Protein AF-A0A1C5VRB0-F1 (afdb_monomer_lite)

pLDDT: mean 83.15, std 11.32, range [56.16, 95.56]

Structure (mmCIF, N/CA/C/O backbone):
data_AF-A0A1C5VR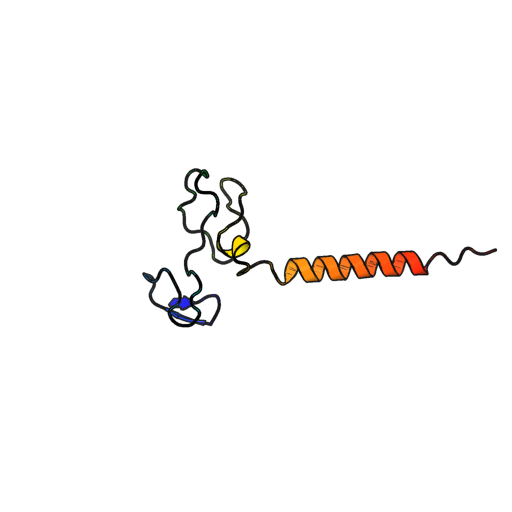B0-F1
#
_entry.id   AF-A0A1C5VRB0-F1
#
loop_
_atom_site.group_PDB
_atom_site.id
_atom_site.type_symbol
_atom_site.label_atom_id
_atom_site.label_alt_id
_atom_site.label_comp_id
_atom_site.label_asym_id
_atom_site.label_entity_id
_atom_site.label_seq_id
_atom_site.pdbx_PDB_ins_code
_atom_site.Cartn_x
_atom_site.Cartn_y
_atom_site.Cartn_z
_atom_site.occupancy
_atom_site.B_iso_or_equiv
_atom_site.auth_seq_id
_atom_site.auth_comp_id
_atom_site.auth_asym_id
_atom_site.auth_atom_id
_atom_site.pdbx_PDB_model_num
ATOM 1 N N . MET A 1 1 ? 10.674 -9.941 3.913 1.00 85.56 1 MET A N 1
ATOM 2 C CA . MET A 1 1 ? 9.742 -8.974 4.549 1.00 85.56 1 MET A CA 1
ATOM 3 C C . MET A 1 1 ? 8.385 -9.655 4.740 1.00 85.56 1 MET A C 1
ATOM 5 O O . MET A 1 1 ? 8.266 -10.807 4.338 1.00 85.56 1 MET A O 1
ATOM 9 N N . ASN A 1 2 ? 7.393 -9.004 5.356 1.00 91.06 2 ASN A N 1
ATOM 10 C CA . ASN A 1 2 ? 6.050 -9.577 5.529 1.00 91.06 2 ASN A CA 1
ATOM 11 C C . ASN A 1 2 ? 5.003 -8.720 4.813 1.00 91.06 2 ASN A C 1
ATOM 13 O O . ASN A 1 2 ? 5.130 -7.497 4.757 1.00 91.06 2 ASN A O 1
ATOM 17 N N . CYS A 1 3 ? 3.969 -9.361 4.270 1.00 90.25 3 CYS A N 1
ATOM 18 C CA . CYS A 1 3 ? 2.864 -8.673 3.618 1.00 90.25 3 CYS A CA 1
ATOM 19 C C . CYS A 1 3 ? 2.071 -7.881 4.660 1.00 90.25 3 CYS A C 1
ATOM 21 O O . CYS A 1 3 ? 1.563 -8.464 5.616 1.00 90.25 3 CYS A O 1
ATOM 23 N N . TYR A 1 4 ? 1.894 -6.577 4.443 1.00 86.25 4 TYR A N 1
ATOM 24 C CA . TYR A 1 4 ? 1.127 -5.719 5.353 1.00 86.25 4 TYR A CA 1
ATOM 25 C C . TYR A 1 4 ? -0.340 -6.151 5.515 1.00 86.25 4 TYR A C 1
ATOM 27 O O . TYR A 1 4 ? -0.953 -5.830 6.527 1.00 86.25 4 TYR A O 1
ATOM 35 N N . HIS A 1 5 ? -0.891 -6.902 4.554 1.00 86.19 5 HIS A N 1
ATOM 36 C CA . HIS A 1 5 ? -2.293 -7.321 4.570 1.00 86.19 5 HIS A CA 1
ATOM 37 C C . HIS A 1 5 ? -2.543 -8.675 5.244 1.00 86.19 5 HIS A C 1
ATOM 39 O O . HIS A 1 5 ? -3.569 -8.840 5.890 1.00 86.19 5 HIS A O 1
ATOM 45 N N . CYS A 1 6 ? -1.648 -9.657 5.083 1.00 90.06 6 CYS A N 1
ATOM 46 C CA . CYS A 1 6 ? -1.866 -11.025 5.585 1.00 90.06 6 CYS A CA 1
ATOM 47 C C . CYS A 1 6 ? -0.698 -11.598 6.399 1.00 90.06 6 CYS A C 1
ATOM 49 O O . CYS A 1 6 ? -0.734 -12.764 6.782 1.00 90.06 6 CYS A O 1
ATOM 51 N N . GLN A 1 7 ? 0.350 -10.804 6.639 1.00 92.56 7 GLN A N 1
ATOM 52 C CA . GLN A 1 7 ? 1.537 -11.155 7.430 1.00 92.56 7 GLN A CA 1
ATOM 53 C C . GLN A 1 7 ? 2.366 -12.337 6.902 1.00 92.56 7 GLN A C 1
ATOM 55 O O . GLN A 1 7 ? 3.341 -12.739 7.533 1.00 92.56 7 GLN A O 1
ATOM 60 N N . SER A 1 8 ? 2.041 -12.870 5.722 1.00 93.38 8 SER A N 1
ATOM 61 C CA . SER A 1 8 ? 2.842 -13.907 5.072 1.00 93.38 8 SER A CA 1
ATOM 62 C C . SER A 1 8 ? 4.213 -13.378 4.666 1.00 93.38 8 SER A C 1
ATOM 64 O O . SER A 1 8 ? 4.351 -12.210 4.290 1.00 93.38 8 SER A O 1
A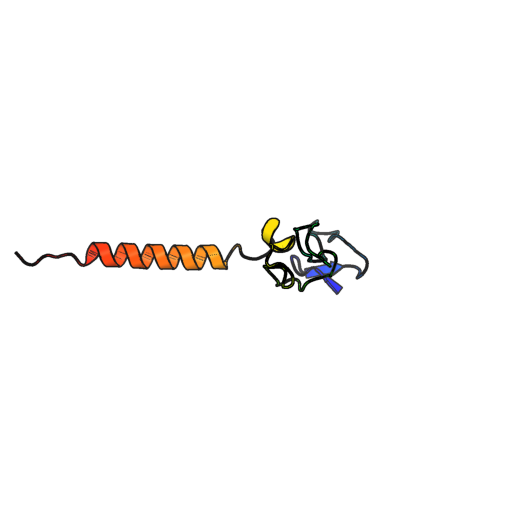TOM 66 N N . ASN A 1 9 ? 5.217 -14.253 4.727 1.00 95.56 9 ASN A N 1
ATOM 67 C CA . ASN A 1 9 ? 6.559 -13.945 4.251 1.00 95.56 9 ASN A CA 1
ATOM 68 C C . ASN A 1 9 ? 6.509 -13.633 2.750 1.00 95.56 9 ASN A C 1
ATOM 70 O O . ASN A 1 9 ? 5.810 -14.313 2.011 1.00 95.56 9 ASN A O 1
ATOM 74 N N . ILE A 1 10 ? 7.214 -12.597 2.315 1.00 93.50 10 ILE A N 1
ATOM 75 C CA . ILE A 1 10 ? 7.274 -12.145 0.920 1.00 93.50 10 ILE A CA 1
ATOM 76 C C . ILE A 1 10 ? 8.690 -11.667 0.590 1.00 93.50 10 ILE A C 1
ATOM 78 O O . ILE A 1 10 ? 9.438 -11.211 1.475 1.00 93.50 10 ILE A O 1
ATOM 82 N N . ASN A 1 11 ? 9.039 -11.756 -0.692 1.00 91.38 11 ASN A N 1
ATOM 83 C CA . ASN A 1 11 ? 10.277 -11.209 -1.219 1.00 91.38 11 ASN A CA 1
ATOM 84 C C . ASN A 1 11 ? 10.128 -9.691 -1.432 1.00 91.38 11 ASN A C 1
ATOM 86 O O . ASN A 1 11 ? 9.044 -9.200 -1.730 1.00 91.38 11 ASN A O 1
ATOM 90 N N . GLU A 1 12 ? 11.213 -8.938 -1.269 1.00 83.75 12 GLU A N 1
ATOM 91 C CA . GLU A 1 12 ? 11.230 -7.487 -1.501 1.00 83.75 12 GLU A CA 1
ATOM 92 C C . GLU A 1 12 ? 11.062 -7.096 -2.974 1.00 83.75 12 GLU A C 1
ATOM 94 O O . GLU A 1 12 ? 10.681 -5.967 -3.272 1.00 83.75 12 GLU A O 1
ATOM 99 N N . TYR A 1 13 ? 11.297 -8.038 -3.890 1.00 86.50 13 TYR A N 1
ATOM 100 C CA . TYR A 1 13 ? 11.090 -7.848 -5.326 1.00 86.50 13 TYR A CA 1
ATOM 101 C C . TYR A 1 13 ? 9.688 -8.257 -5.804 1.00 86.50 13 TYR A C 1
ATOM 103 O O . TYR A 1 13 ? 9.363 -8.055 -6.975 1.00 86.50 13 TYR A O 1
ATOM 111 N N . ASP A 1 14 ? 8.854 -8.831 -4.930 1.00 88.94 14 ASP A N 1
ATOM 112 C CA . ASP A 1 14 ? 7.498 -9.233 -5.295 1.00 88.94 14 ASP A CA 1
ATOM 113 C C . ASP A 1 14 ? 6.605 -7.992 -5.472 1.00 88.94 14 ASP A C 1
ATOM 115 O O . ASP A 1 14 ? 6.516 -7.128 -4.599 1.00 88.94 14 ASP A O 1
ATOM 119 N N . LEU A 1 15 ? 5.880 -7.916 -6.592 1.00 90.31 15 LEU A N 1
ATOM 120 C CA . LEU A 1 15 ? 4.869 -6.869 -6.814 1.00 90.31 15 LEU A CA 1
ATOM 121 C C . LEU A 1 15 ? 3.533 -7.199 -6.132 1.00 90.31 15 LEU A C 1
ATOM 123 O O . LEU A 1 15 ? 2.767 -6.299 -5.782 1.00 90.31 15 LEU A O 1
ATOM 127 N N . PHE A 1 16 ? 3.269 -8.491 -5.928 1.00 93.44 16 PHE A N 1
ATOM 128 C CA . PHE A 1 16 ? 2.043 -9.029 -5.347 1.00 93.44 16 PHE A CA 1
ATOM 129 C C . PHE A 1 16 ? 2.381 -10.080 -4.291 1.00 93.44 16 PHE A C 1
ATOM 131 O O . PHE A 1 16 ? 3.335 -10.840 -4.438 1.00 93.44 16 PHE A O 1
ATOM 138 N N . CYS A 1 17 ? 1.570 -10.177 -3.242 1.00 93.50 17 CYS A N 1
ATOM 139 C CA . CYS A 1 17 ? 1.695 -11.249 -2.268 1.00 93.50 17 CYS A CA 1
ATOM 140 C C . CYS A 1 17 ? 1.247 -12.575 -2.887 1.00 93.50 17 CYS A C 1
ATOM 142 O O . CYS A 1 17 ? 0.084 -12.722 -3.257 1.00 93.50 17 CYS A O 1
ATOM 144 N N . HIS A 1 18 ? 2.124 -13.576 -2.911 1.00 93.69 18 HIS A N 1
ATOM 145 C CA . HIS A 1 18 ? 1.782 -14.910 -3.413 1.00 93.69 18 HIS A CA 1
ATOM 146 C C . HIS A 1 18 ? 0.700 -15.628 -2.586 1.00 93.69 18 HIS A C 1
ATOM 148 O O . HIS A 1 18 ? 0.088 -16.566 -3.084 1.00 93.69 18 HIS A O 1
ATOM 154 N N . ASN A 1 19 ? 0.455 -15.204 -1.338 1.00 94.25 19 ASN A N 1
ATOM 155 C CA . ASN A 1 19 ? -0.556 -15.816 -0.475 1.00 94.25 19 ASN A CA 1
ATOM 156 C C . ASN A 1 19 ? -1.939 -15.148 -0.591 1.00 94.25 19 ASN A C 1
ATOM 158 O O . ASN A 1 19 ? -2.944 -15.841 -0.694 1.00 94.25 19 ASN A O 1
ATOM 162 N N . CYS A 1 20 ? -2.019 -13.808 -0.574 1.00 92.69 20 CYS A N 1
ATOM 163 C CA . CYS A 1 20 ? -3.307 -13.089 -0.604 1.00 92.69 20 CYS A CA 1
ATOM 164 C C . CYS A 1 20 ? -3.618 -12.377 -1.930 1.00 92.69 20 CYS A C 1
ATOM 166 O O . CYS A 1 20 ? -4.688 -11.789 -2.064 1.00 92.69 20 CYS A O 1
ATOM 168 N N . GLY A 1 21 ? -2.688 -12.376 -2.888 1.00 90.94 21 GLY A N 1
ATOM 169 C CA . GLY A 1 21 ? -2.845 -11.756 -4.208 1.00 90.94 21 GLY A CA 1
ATOM 170 C C . GLY A 1 21 ? -2.815 -10.223 -4.229 1.00 90.94 21 GLY A C 1
ATOM 171 O O . GLY A 1 21 ? -2.891 -9.633 -5.303 1.00 90.94 21 GLY A O 1
ATOM 172 N N . ARG A 1 22 ? -2.702 -9.556 -3.074 1.00 91.94 22 ARG A N 1
ATOM 173 C CA . ARG A 1 22 ? -2.704 -8.086 -2.989 1.00 91.94 22 ARG A CA 1
ATOM 174 C C . ARG A 1 22 ? -1.368 -7.488 -3.416 1.00 91.94 22 ARG A C 1
ATOM 176 O O . ARG A 1 22 ? -0.319 -8.094 -3.206 1.00 91.94 22 ARG A O 1
ATOM 183 N N . GLU A 1 23 ? -1.418 -6.284 -3.976 1.00 92.06 23 GLU A N 1
ATOM 184 C CA . GLU A 1 23 ? -0.220 -5.514 -4.326 1.00 92.06 23 GLU A CA 1
ATOM 185 C C . GLU A 1 23 ? 0.588 -5.162 -3.078 1.00 92.06 23 GLU A C 1
ATOM 187 O O . GLU A 1 23 ? 0.032 -4.879 -2.019 1.00 92.06 23 GLU A O 1
ATOM 192 N N . LEU A 1 24 ? 1.911 -5.185 -3.212 1.00 91.81 24 LEU A N 1
ATOM 193 C CA . LEU A 1 24 ? 2.842 -4.923 -2.112 1.00 91.81 24 LEU A CA 1
ATOM 194 C C . LEU A 1 24 ? 3.399 -3.500 -2.121 1.00 91.81 24 LEU A C 1
ATOM 196 O O . LEU A 1 24 ? 3.889 -3.026 -1.098 1.00 91.81 24 LEU A O 1
ATOM 200 N N . ILE A 1 25 ? 3.293 -2.813 -3.257 1.00 91.19 25 ILE A N 1
ATOM 201 C CA . ILE A 1 25 ? 3.804 -1.460 -3.455 1.00 91.19 25 ILE A CA 1
ATOM 202 C C . ILE A 1 25 ? 2.619 -0.522 -3.599 1.00 91.19 25 ILE A C 1
ATOM 204 O O . ILE A 1 25 ? 1.831 -0.678 -4.526 1.00 91.19 25 ILE A O 1
ATOM 208 N N . ASN A 1 26 ? 2.518 0.466 -2.712 1.00 91.94 26 ASN A N 1
ATOM 209 C CA . ASN A 1 26 ? 1.542 1.536 -2.848 1.00 91.94 26 ASN A CA 1
ATOM 210 C C . ASN A 1 26 ? 2.095 2.642 -3.755 1.00 91.94 26 ASN A C 1
ATOM 212 O O . ASN A 1 26 ? 3.282 2.952 -3.690 1.00 91.94 26 ASN A O 1
ATOM 216 N N 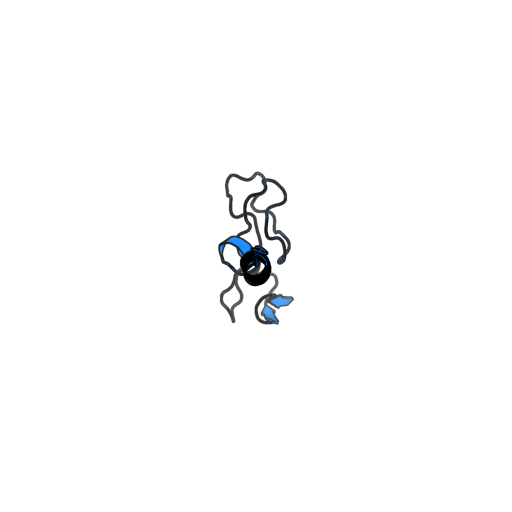. LYS A 1 27 ? 1.253 3.262 -4.578 1.00 91.94 27 LYS A N 1
ATOM 217 C CA . LYS A 1 27 ? 1.619 4.374 -5.474 1.00 91.94 27 LYS A CA 1
ATOM 218 C C . LYS A 1 27 ? 0.391 5.217 -5.807 1.00 91.94 27 LYS A C 1
ATOM 220 O O . LYS A 1 27 ? -0.731 4.828 -5.481 1.00 91.94 27 LYS A O 1
ATOM 225 N N . CYS A 1 28 ? 0.594 6.361 -6.450 1.00 93.12 28 CYS A N 1
ATOM 226 C CA . CYS A 1 28 ? -0.511 7.207 -6.896 1.00 93.12 28 CYS A CA 1
ATOM 227 C C . CYS A 1 28 ? -1.318 6.469 -7.983 1.00 93.12 28 CYS A C 1
ATOM 229 O O . CYS A 1 28 ? -0.726 5.866 -8.878 1.00 93.12 28 CYS A O 1
ATOM 231 N N . SER A 1 29 ? -2.652 6.493 -7.911 1.00 90.62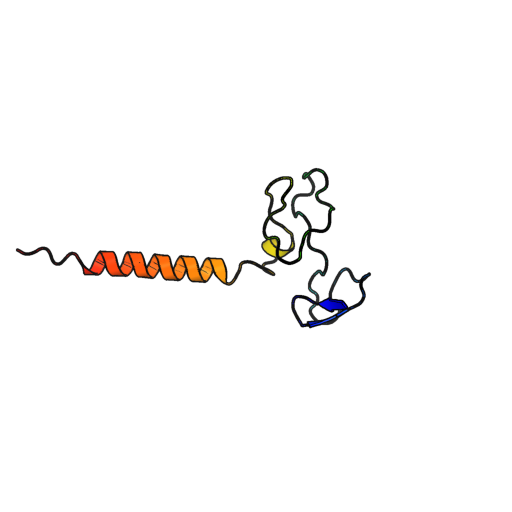 29 SER A N 1
ATOM 232 C CA . SER A 1 29 ? -3.508 5.883 -8.946 1.00 90.62 29 SER A CA 1
ATOM 233 C C . SER A 1 29 ? -3.550 6.716 -10.229 1.00 90.62 29 SER A C 1
ATOM 235 O O . SER A 1 29 ? -3.725 6.195 -11.330 1.00 90.62 29 SER A O 1
ATOM 237 N N . ASN A 1 30 ? -3.342 8.027 -10.101 1.00 88.38 30 ASN A N 1
ATOM 238 C CA . ASN A 1 30 ? -3.329 8.953 -11.221 1.00 88.38 30 ASN A CA 1
ATOM 239 C C . ASN A 1 30 ? -1.995 8.903 -11.984 1.00 88.38 30 ASN A C 1
ATOM 241 O O . ASN A 1 30 ? -0.984 9.439 -11.527 1.00 88.38 30 ASN A O 1
ATOM 245 N N . ASN A 1 31 ? -2.022 8.336 -13.192 1.00 82.31 31 ASN A N 1
ATOM 246 C CA . ASN A 1 31 ? -0.861 8.262 -14.087 1.00 82.31 31 ASN A CA 1
ATOM 247 C C . ASN A 1 31 ? -0.419 9.626 -14.653 1.00 82.31 31 ASN A C 1
ATOM 249 O O . ASN A 1 31 ? 0.700 9.733 -15.145 1.00 82.31 31 ASN A O 1
ATOM 253 N N . ASN A 1 32 ? -1.265 10.659 -14.572 1.00 86.69 32 ASN A N 1
ATOM 254 C CA . ASN A 1 32 ? -0.928 12.031 -14.975 1.00 86.69 32 ASN A CA 1
ATOM 255 C C . ASN A 1 32 ? -0.305 12.843 -13.827 1.00 86.69 32 ASN A C 1
ATOM 257 O O . ASN A 1 32 ? -0.068 14.039 -13.970 1.00 86.69 32 ASN A O 1
ATOM 261 N N . CYS A 1 33 ? -0.093 12.221 -12.668 1.00 84.19 33 CYS A N 1
ATOM 262 C CA . CYS A 1 33 ? 0.621 12.824 -11.558 1.00 84.19 33 CYS A CA 1
ATOM 263 C C . CYS A 1 33 ? 2.121 12.769 -11.851 1.00 84.19 33 CYS A C 1
ATOM 265 O O . CYS A 1 33 ? 2.677 11.676 -12.000 1.00 84.19 33 CYS A O 1
ATOM 267 N N . ASP A 1 34 ? 2.783 13.925 -11.907 1.00 79.75 34 ASP A N 1
ATOM 268 C CA . ASP A 1 34 ? 4.241 13.963 -11.980 1.00 79.75 34 ASP A CA 1
ATOM 269 C C . ASP A 1 34 ? 4.817 13.145 -10.818 1.00 79.75 34 ASP A C 1
ATOM 271 O O . ASP A 1 34 ? 4.456 13.336 -9.654 1.00 79.75 34 ASP A O 1
ATOM 275 N N . TYR A 1 35 ? 5.689 12.190 -11.146 1.00 76.56 35 TYR A N 1
ATOM 276 C CA . TYR A 1 35 ? 6.250 11.222 -10.201 1.00 76.56 35 TYR A CA 1
ATOM 277 C C . TYR A 1 35 ? 5.233 10.270 -9.533 1.00 76.56 35 TYR A C 1
ATOM 279 O O . TYR A 1 35 ? 5.518 9.692 -8.484 1.00 76.56 35 TYR A O 1
ATOM 287 N N . GLY A 1 36 ? 4.077 10.017 -10.160 1.00 72.88 36 GLY A N 1
ATOM 288 C CA . GLY A 1 36 ? 3.060 9.066 -9.680 1.00 72.88 36 GLY A CA 1
ATOM 289 C C . GLY A 1 36 ? 3.531 7.606 -9.565 1.00 72.88 36 GLY A C 1
ATOM 290 O O . GLY A 1 36 ? 2.861 6.783 -8.945 1.00 72.88 36 GLY A O 1
ATOM 291 N N . TYR A 1 37 ? 4.707 7.290 -10.113 1.00 76.50 37 TYR A N 1
ATOM 292 C CA . TYR A 1 37 ? 5.388 5.998 -9.990 1.00 76.50 37 TYR A CA 1
ATOM 293 C C . TYR A 1 37 ? 6.187 5.831 -8.688 1.00 76.50 37 TYR A C 1
ATOM 295 O O . TYR A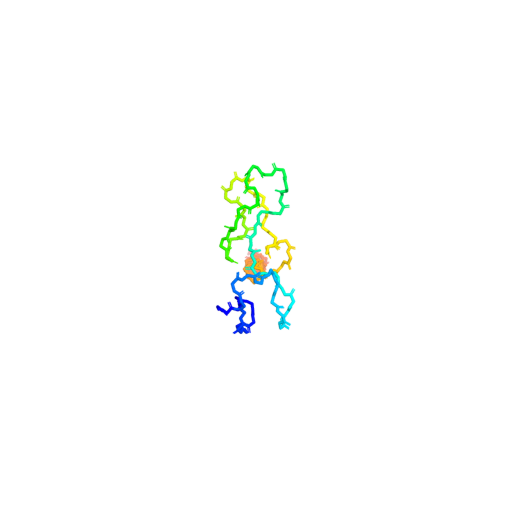 1 37 ? 6.713 4.746 -8.441 1.00 76.50 37 TYR A O 1
ATOM 303 N N . ILE A 1 38 ? 6.321 6.880 -7.868 1.00 84.31 38 ILE A N 1
ATOM 304 C CA . ILE A 1 38 ? 7.018 6.789 -6.583 1.00 84.31 38 ILE A CA 1
ATOM 305 C C . ILE A 1 38 ? 6.227 5.887 -5.635 1.00 84.31 38 ILE A C 1
ATOM 307 O O . ILE A 1 38 ? 5.027 6.077 -5.422 1.00 84.31 38 ILE A O 1
ATOM 311 N N . SER A 1 39 ? 6.934 4.936 -5.025 1.00 86.69 39 SER A N 1
ATOM 312 C CA . SER A 1 39 ? 6.391 4.115 -3.951 1.00 86.69 39 SER A CA 1
ATOM 313 C C . SER A 1 39 ? 6.018 4.989 -2.751 1.00 86.69 39 SER A C 1
ATOM 315 O O . SER A 1 39 ? 6.857 5.689 -2.181 1.00 86.69 39 SER A O 1
ATOM 317 N N . LEU A 1 40 ? 4.750 4.935 -2.366 1.00 89.44 40 LEU A N 1
ATOM 318 C CA . LEU A 1 40 ? 4.199 5.573 -1.177 1.00 89.44 40 LEU A CA 1
ATOM 319 C C . LEU A 1 40 ? 4.205 4.597 0.001 1.00 89.44 40 LEU A C 1
ATOM 321 O O . LEU A 1 40 ? 4.419 3.393 -0.166 1.00 89.44 40 LEU A O 1
ATOM 325 N N . LYS A 1 41 ? 3.954 5.099 1.214 1.00 87.88 41 LYS A N 1
ATOM 326 C CA . LYS A 1 41 ? 3.816 4.215 2.374 1.00 87.88 41 LYS A CA 1
ATOM 327 C C . LYS A 1 41 ? 2.560 3.361 2.223 1.00 87.88 4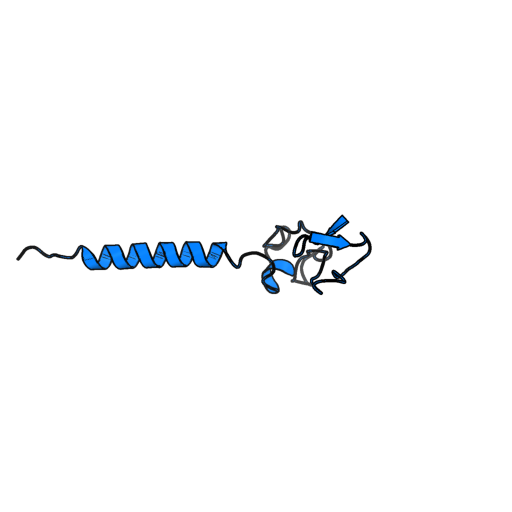1 LYS A C 1
ATOM 329 O O . LYS A 1 41 ? 1.547 3.815 1.691 1.00 87.88 41 LYS A O 1
ATOM 334 N N . SER A 1 42 ? 2.583 2.155 2.785 1.00 85.88 42 SER A N 1
ATOM 335 C CA . SER A 1 42 ? 1.430 1.240 2.792 1.00 85.88 42 SER A CA 1
ATOM 336 C C . SER A 1 42 ? 0.188 1.820 3.485 1.00 85.88 42 SER A C 1
ATOM 338 O O . SER A 1 42 ? -0.911 1.324 3.275 1.00 85.88 42 SER A O 1
ATOM 340 N N . THR A 1 43 ? 0.352 2.862 4.305 1.00 87.31 43 THR A N 1
ATOM 341 C CA . THR A 1 43 ? -0.728 3.563 5.020 1.00 87.31 43 THR A CA 1
ATOM 342 C C . THR A 1 43 ? -1.224 4.824 4.305 1.00 87.31 43 THR A C 1
ATOM 344 O O . THR A 1 43 ? -2.209 5.415 4.738 1.00 87.31 43 THR A O 1
ATOM 347 N N . ASP A 1 44 ? -0.543 5.283 3.250 1.00 91.00 44 ASP A N 1
ATOM 348 C CA . ASP A 1 44 ? -0.905 6.529 2.571 1.00 91.00 44 ASP A CA 1
ATOM 349 C C . ASP A 1 44 ? -2.184 6.328 1.741 1.00 91.00 44 ASP A C 1
ATOM 351 O O . ASP A 1 44 ? -2.199 5.587 0.755 1.00 91.00 44 ASP A O 1
ATOM 355 N N . LYS A 1 45 ? -3.262 7.016 2.133 1.00 92.12 45 LYS A N 1
ATOM 356 C CA . LYS A 1 45 ? -4.560 7.018 1.428 1.00 92.12 45 LYS A CA 1
ATOM 357 C C . LYS A 1 45 ? -4.568 7.913 0.186 1.00 92.12 45 LYS A C 1
ATOM 359 O O . LYS A 1 45 ? -5.277 7.635 -0.777 1.00 92.12 45 LYS A O 1
ATOM 364 N N . TYR A 1 46 ? -3.760 8.970 0.208 1.00 92.44 46 TYR A N 1
ATOM 365 C CA . TYR A 1 46 ? -3.681 9.965 -0.856 1.00 92.44 46 TYR A CA 1
ATOM 366 C C . TYR A 1 46 ? -2.230 10.221 -1.256 1.00 92.44 46 TYR A C 1
ATOM 368 O O . TYR A 1 46 ? -1.315 10.226 -0.430 1.00 92.44 46 TYR A O 1
ATOM 376 N N . CYS A 1 47 ? -2.028 10.458 -2.544 1.00 91.12 47 CYS A N 1
ATOM 377 C CA . CYS A 1 47 ? -0.764 10.837 -3.136 1.00 91.12 47 CYS A CA 1
ATOM 378 C C . CYS A 1 47 ? -0.375 12.243 -2.675 1.00 91.12 47 CYS A C 1
ATOM 380 O O . CYS A 1 47 ? -1.049 13.225 -2.978 1.00 91.12 47 CYS A O 1
ATOM 382 N N . ARG A 1 48 ? 0.764 12.367 -1.993 1.00 87.31 48 ARG A N 1
ATOM 383 C CA . ARG A 1 48 ? 1.233 13.651 -1.447 1.00 87.31 48 ARG A CA 1
ATOM 384 C C . ARG A 1 48 ? 1.665 14.694 -2.486 1.00 87.31 48 ARG A C 1
ATOM 386 O O . ARG A 1 48 ? 1.993 15.810 -2.104 1.00 87.31 48 ARG A O 1
ATOM 393 N N . LEU A 1 49 ? 1.742 14.310 -3.760 1.00 86.88 49 LEU A N 1
ATOM 394 C CA . LEU A 1 49 ? 2.222 15.165 -4.849 1.00 86.88 49 LEU A CA 1
ATOM 395 C C . LEU A 1 49 ? 1.076 15.875 -5.572 1.00 86.88 49 LEU A C 1
ATOM 397 O O . LEU A 1 49 ? 1.159 17.069 -5.826 1.00 86.88 49 LEU A O 1
ATOM 401 N N . CYS A 1 50 ? -0.001 15.148 -5.870 1.00 89.44 50 CYS A N 1
ATOM 402 C CA . CYS A 1 50 ? -1.138 15.656 -6.645 1.00 89.44 50 CYS A CA 1
ATOM 403 C C . CYS A 1 50 ? -2.494 15.482 -5.946 1.00 89.44 50 CYS A C 1
ATOM 405 O O . CYS A 1 50 ? -3.522 15.810 -6.529 1.00 89.44 50 CYS A O 1
ATOM 407 N N . GLY A 1 51 ? -2.531 14.926 -4.732 1.00 88.81 51 GLY A N 1
ATOM 408 C CA . GLY A 1 51 ? -3.761 14.725 -3.959 1.00 88.81 51 GLY A CA 1
ATOM 409 C C . GLY A 1 51 ? -4.673 13.599 -4.457 1.00 88.81 51 GLY A C 1
ATOM 410 O O . GLY A 1 51 ? -5.666 13.302 -3.801 1.00 88.81 51 GLY A O 1
ATOM 411 N N . SER A 1 52 ? -4.350 12.948 -5.580 1.00 92.19 52 SER A N 1
ATOM 412 C CA . SER A 1 52 ? -5.107 11.794 -6.082 1.00 92.19 52 SER A CA 1
ATOM 413 C C . SER A 1 52 ? -5.063 10.620 -5.103 1.00 92.19 52 SER A C 1
ATOM 415 O O . SER A 1 52 ? -4.145 10.517 -4.291 1.00 92.19 52 SER A O 1
ATOM 417 N N . GLU A 1 53 ? -6.031 9.713 -5.187 1.00 93.75 53 GLU A N 1
ATOM 418 C CA . GLU A 1 53 ? -6.020 8.496 -4.374 1.00 93.75 53 GLU A CA 1
ATOM 419 C C . GLU A 1 53 ? -4.788 7.628 -4.667 1.00 93.75 53 GLU A C 1
ATOM 421 O O . GLU A 1 53 ? -4.122 7.748 -5.702 1.00 93.75 53 GLU A O 1
ATOM 426 N N . THR A 1 54 ? -4.444 6.769 -3.716 1.00 93.50 54 THR A N 1
ATOM 427 C CA . THR A 1 54 ? -3.444 5.728 -3.943 1.00 93.50 54 THR A CA 1
ATOM 428 C C . THR A 1 54 ? -4.113 4.449 -4.418 1.00 93.50 54 THR A C 1
ATOM 430 O O . THR A 1 54 ? -5.287 4.215 -4.131 1.00 93.50 54 THR A O 1
ATOM 433 N N . ILE A 1 55 ? -3.366 3.580 -5.102 1.00 92.12 55 ILE A N 1
ATOM 434 C CA . ILE A 1 55 ? -3.906 2.287 -5.550 1.00 92.12 55 ILE A CA 1
ATOM 435 C C . ILE A 1 55 ? -4.397 1.425 -4.379 1.00 92.12 55 ILE A C 1
ATOM 437 O O . ILE A 1 55 ? -5.324 0.637 -4.540 1.00 92.12 55 ILE A O 1
ATOM 441 N N . PHE A 1 56 ? -3.823 1.589 -3.182 1.00 92.94 56 PHE A N 1
ATOM 442 C CA . PHE A 1 56 ? -4.284 0.872 -1.995 1.00 92.94 56 PHE A CA 1
ATOM 443 C C . PHE A 1 56 ? -5.637 1.388 -1.507 1.00 92.94 56 PHE A C 1
ATOM 445 O O . PHE A 1 56 ? -6.465 0.578 -1.094 1.00 92.94 56 PHE A O 1
ATOM 452 N N . LYS A 1 57 ? -5.885 2.703 -1.562 1.00 91.38 57 LYS A N 1
ATOM 453 C CA . LYS A 1 57 ? -7.201 3.265 -1.233 1.00 91.38 57 LYS A CA 1
ATOM 454 C C . LYS A 1 57 ? -8.238 2.880 -2.289 1.00 91.38 57 LYS A C 1
ATOM 456 O O . LYS A 1 57 ? -9.287 2.357 -1.934 1.00 91.38 57 LYS A O 1
ATOM 461 N N . GLU A 1 58 ? -7.906 3.052 -3.567 1.00 91.44 58 GLU A N 1
ATOM 462 C CA . GLU A 1 58 ? -8.789 2.742 -4.701 1.00 91.44 58 GLU A CA 1
ATOM 463 C C . GLU A 1 58 ? -9.243 1.271 -4.693 1.00 91.44 58 GLU A C 1
ATOM 465 O O . GLU A 1 58 ? -10.394 0.959 -4.989 1.00 91.44 58 GLU A O 1
ATOM 470 N N . LYS A 1 59 ? -8.356 0.352 -4.289 1.00 89.06 59 LYS A N 1
ATOM 471 C CA . LYS A 1 59 ? -8.659 -1.084 -4.159 1.00 89.06 59 LYS A CA 1
ATOM 472 C C . LYS A 1 59 ? -9.250 -1.490 -2.807 1.00 89.06 59 LYS A C 1
ATOM 474 O O . LYS A 1 59 ? -9.445 -2.681 -2.568 1.00 89.06 59 LYS A O 1
ATOM 479 N N . GLY A 1 60 ? -9.507 -0.539 -1.909 1.00 88.62 60 GLY A N 1
ATOM 480 C CA . GLY A 1 60 ? -10.094 -0.797 -0.593 1.00 88.62 60 GLY A CA 1
ATOM 481 C C . GLY A 1 60 ? -9.176 -1.565 0.363 1.00 88.62 60 GLY A C 1
ATOM 482 O O . GLY A 1 60 ? -9.645 -2.240 1.276 1.00 88.62 60 GLY A O 1
ATOM 483 N N . TYR A 1 61 ? -7.857 -1.513 0.170 1.00 88.38 61 TYR A N 1
ATOM 484 C CA . TYR A 1 61 ? -6.903 -2.134 1.092 1.00 88.38 61 TYR A CA 1
ATOM 485 C C . TYR A 1 61 ? -6.722 -1.332 2.383 1.00 88.38 61 TYR A C 1
ATOM 487 O O . TYR A 1 61 ? -6.279 -1.894 3.384 1.00 88.38 61 TYR A O 1
ATOM 495 N N . ILE A 1 62 ? -7.043 -0.037 2.343 1.00 85.44 62 ILE A N 1
ATOM 496 C CA . ILE A 1 62 ? -6.975 0.920 3.450 1.00 85.44 62 ILE A CA 1
ATOM 497 C C . ILE A 1 62 ? -8.194 1.853 3.397 1.00 85.44 62 ILE A C 1
ATOM 499 O O . ILE A 1 62 ? -8.693 2.149 2.315 1.00 85.44 62 ILE A O 1
ATOM 503 N N . GLY A 1 63 ? -8.653 2.342 4.554 1.00 73.56 63 GLY A N 1
ATOM 504 C CA . GLY A 1 63 ? -9.740 3.332 4.655 1.00 73.56 63 GLY A CA 1
ATOM 505 C C . GLY A 1 63 ? -11.151 2.776 4.885 1.00 73.56 63 GLY A C 1
ATOM 506 O O . GLY A 1 63 ? -12.030 3.548 5.227 1.00 73.56 63 GLY A O 1
ATOM 507 N N . VAL A 1 64 ? -11.357 1.459 4.798 1.00 65.75 64 VAL A N 1
ATOM 508 C CA . VAL A 1 64 ? -12.696 0.842 4.933 1.00 65.75 64 VAL A CA 1
ATOM 509 C C . VAL A 1 64 ? -13.280 0.944 6.354 1.00 65.75 64 VAL A C 1
ATOM 511 O O . VAL A 1 64 ? -14.495 0.980 6.527 1.00 65.75 64 VAL A O 1
ATOM 514 N N . GLU A 1 65 ? -12.434 0.979 7.385 1.00 58.56 65 GLU A N 1
ATOM 515 C CA . GLU A 1 65 ? -12.888 0.970 8.787 1.00 58.56 65 GLU A CA 1
ATOM 516 C C . GLU A 1 65 ? -13.157 2.377 9.347 1.00 58.56 65 GLU A C 1
ATOM 518 O O . GLU A 1 65 ? -14.106 2.563 10.105 1.00 58.56 65 GLU A O 1
ATOM 523 N N . GLU A 1 66 ? -12.368 3.380 8.948 1.00 56.50 66 GLU A N 1
ATOM 524 C CA . GLU A 1 66 ? -12.506 4.750 9.470 1.00 56.50 66 GLU A CA 1
ATOM 525 C C . GLU A 1 66 ? -13.741 5.467 8.901 1.00 56.50 66 GLU A C 1
ATOM 527 O O . GLU A 1 66 ? -14.449 6.131 9.657 1.00 56.50 66 GLU A O 1
ATOM 532 N N . ASP A 1 67 ? -14.060 5.258 7.619 1.00 56.16 67 ASP A N 1
ATOM 533 C CA . ASP A 1 67 ? -15.215 5.901 6.977 1.00 56.16 67 ASP A CA 1
ATOM 534 C C . ASP A 1 67 ? -16.548 5.377 7.556 1.00 56.16 67 ASP A C 1
ATOM 536 O O . ASP A 1 67 ? -17.502 6.135 7.727 1.00 56.16 67 ASP A O 1
ATOM 540 N N . ASN A 1 68 ? -16.609 4.093 7.938 1.00 61.16 68 ASN A N 1
ATOM 541 C CA . ASN A 1 68 ? -17.800 3.511 8.567 1.00 61.16 68 ASN A CA 1
ATOM 542 C C . ASN A 1 68 ? -17.995 4.011 10.004 1.00 61.16 68 ASN A C 1
ATOM 544 O O . ASN A 1 68 ? -19.115 4.319 10.396 1.00 61.16 68 ASN A O 1
ATOM 548 N N . GLN A 1 69 ? -16.927 4.127 10.797 1.00 66.00 69 GLN A N 1
ATOM 549 C CA . GLN A 1 69 ? -17.041 4.604 12.177 1.00 66.00 69 GLN A CA 1
ATOM 550 C C . GLN A 1 69 ? -17.495 6.072 12.234 1.00 66.00 69 GLN A C 1
ATOM 552 O O . GLN A 1 69 ? -18.318 6.430 13.076 1.00 66.00 69 GLN A O 1
ATOM 557 N N . GLU A 1 70 ? -16.973 6.924 11.348 1.00 69.38 70 GLU A N 1
ATOM 558 C CA . GLU A 1 70 ? -17.375 8.330 11.250 1.00 69.38 70 GLU A CA 1
ATOM 559 C C . GLU A 1 70 ? -18.848 8.466 10.838 1.00 69.38 70 GLU A C 1
ATOM 561 O O . GLU A 1 70 ? -19.590 9.223 11.465 1.00 69.38 70 GLU A O 1
ATOM 566 N N . TYR A 1 71 ? -19.298 7.670 9.864 1.00 73.00 71 TYR A N 1
ATOM 567 C CA . TYR A 1 71 ? -20.691 7.652 9.419 1.00 73.00 71 TYR A CA 1
ATOM 568 C C . TYR A 1 71 ? -21.655 7.150 10.504 1.00 73.00 71 TYR A C 1
ATOM 570 O O . TYR A 1 71 ? -22.670 7.788 10.773 1.00 73.00 71 TYR A O 1
ATOM 578 N N . GLU A 1 72 ? -21.310 6.064 11.197 1.00 78.75 72 GLU A N 1
ATOM 579 C CA . GLU A 1 72 ? -22.090 5.535 12.325 1.00 78.75 72 GLU A CA 1
ATOM 580 C C . GLU A 1 72 ? -22.163 6.529 13.493 1.00 78.75 72 GLU A C 1
ATOM 582 O O . GLU A 1 72 ? -23.192 6.654 14.158 1.00 78.75 72 GLU A O 1
ATOM 587 N N . ASN A 1 73 ? -21.083 7.270 13.753 1.00 81.56 73 ASN A N 1
ATOM 588 C CA . ASN A 1 73 ? -21.087 8.327 14.762 1.00 81.56 73 ASN A CA 1
ATOM 589 C C . ASN A 1 73 ? -21.959 9.514 14.333 1.00 81.56 73 ASN A C 1
ATOM 591 O O . ASN A 1 73 ? -22.669 10.073 15.165 1.00 81.56 73 ASN A O 1
ATOM 595 N N . TYR A 1 74 ? -21.939 9.882 13.051 1.00 80.94 74 TYR A N 1
ATOM 596 C CA . TYR A 1 74 ? -22.793 10.932 12.506 1.00 80.94 74 TYR A CA 1
ATOM 597 C C . TYR A 1 74 ? -24.280 10.556 12.576 1.00 80.94 74 TYR A C 1
ATOM 599 O O . TYR A 1 74 ? -25.084 11.356 13.046 1.00 80.94 74 TYR A O 1
ATOM 607 N N . LEU A 1 75 ? -24.644 9.326 12.199 1.00 83.62 75 LEU A N 1
ATOM 608 C CA . LEU A 1 75 ? -26.019 8.825 12.303 1.00 83.62 75 LEU A CA 1
ATOM 609 C C . LEU A 1 75 ? -26.539 8.876 13.743 1.00 83.62 75 LEU A C 1
ATOM 611 O O . LEU A 1 75 ? -27.630 9.387 13.977 1.00 83.62 75 LEU A O 1
ATOM 615 N N . LYS A 1 76 ? -25.723 8.459 14.719 1.00 86.50 76 LYS A N 1
ATOM 616 C CA . LYS A 1 76 ? -26.075 8.554 16.144 1.00 86.50 76 LYS A CA 1
ATOM 617 C C . LYS A 1 76 ? -26.288 9.992 16.609 1.00 86.50 76 LYS A C 1
ATOM 619 O O . LYS A 1 76 ? -27.130 10.229 17.467 1.00 86.50 76 LYS A O 1
ATOM 624 N N . LEU A 1 77 ? -25.522 10.958 16.100 1.00 84.62 77 LEU A N 1
ATOM 625 C CA . LEU A 1 77 ? -25.721 12.370 16.446 1.00 84.62 77 LEU A CA 1
ATOM 626 C C . LEU A 1 77 ? -27.061 12.885 15.905 1.00 84.62 77 LEU A C 1
ATOM 628 O O . LEU A 1 77 ? -27.800 13.521 16.649 1.00 84.62 77 LEU A O 1
ATOM 632 N N . VAL A 1 78 ? -27.402 12.544 14.660 1.00 85.25 78 VAL A N 1
ATOM 633 C CA . VAL A 1 78 ? -28.671 12.942 14.028 1.00 85.25 78 VAL A CA 1
ATOM 634 C C . VAL A 1 78 ? -29.878 12.301 14.726 1.00 85.25 78 VAL A C 1
ATOM 636 O O . VAL A 1 78 ? -30.868 12.984 14.972 1.00 85.25 78 VAL A O 1
ATOM 639 N N . GLU A 1 79 ? -29.798 11.021 15.098 1.00 82.44 79 GLU A N 1
ATOM 640 C CA . GLU A 1 79 ? -30.865 10.327 15.840 1.00 82.44 79 GLU A CA 1
ATOM 641 C C . GLU A 1 79 ? -31.134 10.974 17.208 1.00 82.44 79 GLU A C 1
ATOM 643 O O . GLU A 1 79 ? -32.287 11.202 17.566 1.00 82.44 79 GLU A O 1
ATOM 648 N N . ASN A 1 80 ? -30.081 11.354 17.941 1.00 76.38 80 ASN A N 1
ATOM 649 C CA . ASN A 1 80 ? -30.221 12.014 19.243 1.00 76.38 80 ASN A CA 1
ATOM 650 C C . ASN A 1 80 ? -30.825 13.427 19.139 1.00 76.38 80 ASN A C 1
ATOM 652 O O . ASN A 1 80 ? -31.492 13.878 20.068 1.00 76.38 80 ASN A O 1
ATOM 656 N N . GLU A 1 81 ? -30.606 14.152 18.042 1.00 73.62 81 GLU A N 1
ATOM 657 C CA . GLU A 1 81 ? -31.202 15.481 17.845 1.00 73.62 81 GLU A CA 1
ATOM 658 C C . GLU A 1 81 ? -32.709 15.405 17.547 1.00 73.62 81 GLU A C 1
ATOM 660 O O . GLU A 1 81 ? -33.452 16.296 17.950 1.00 73.62 81 GLU A O 1
ATOM 665 N N . MET A 1 82 ? -33.185 14.319 16.926 1.00 63.66 82 MET A N 1
ATOM 666 C CA . MET A 1 82 ? -34.607 14.113 16.618 1.00 63.66 82 MET A CA 1
ATOM 667 C C . MET A 1 82 ? -35.458 13.677 17.826 1.00 63.66 82 MET A C 1
ATOM 669 O O . MET A 1 82 ? -36.678 13.821 17.784 1.00 63.66 82 MET A O 1
ATOM 673 N N . GLU A 1 83 ? -34.847 13.158 18.895 1.00 60.47 83 GLU A N 1
ATOM 674 C CA . GLU A 1 83 ? -35.550 12.732 20.120 1.00 60.47 83 GLU A CA 1
ATOM 675 C C . GLU A 1 83 ? -35.736 13.857 21.157 1.00 60.47 83 GLU A C 1
ATOM 677 O O . GLU A 1 83 ? -36.506 13.691 22.099 1.00 60.47 83 GLU A O 1
ATOM 682 N N . ASN A 1 84 ? -35.071 15.008 21.001 1.00 59.22 84 ASN A N 1
ATOM 683 C CA . ASN A 1 84 ? -35.092 16.093 21.995 1.00 59.22 84 ASN A CA 1
ATOM 684 C C . ASN A 1 84 ? -36.125 17.207 21.723 1.00 59.22 84 ASN A C 1
ATOM 686 O O . ASN A 1 84 ? -36.200 18.161 22.499 1.00 59.22 84 ASN A O 1
ATOM 690 N N . ASP A 1 85 ? -36.955 17.085 20.683 1.00 56.47 85 ASP A N 1
ATOM 691 C CA . ASP A 1 85 ? -38.060 18.015 20.394 1.00 56.47 85 ASP A CA 1
ATOM 692 C C . ASP A 1 85 ? -39.355 17.648 21.155 1.00 56.47 85 ASP A C 1
ATOM 694 O O . ASP A 1 85 ? -40.464 17.672 20.611 1.00 56.47 85 ASP A O 1
ATOM 698 N N . ASP A 1 86 ? -39.241 17.368 22.457 1.00 61.56 86 ASP A N 1
ATOM 699 C CA . ASP A 1 86 ? -40.375 17.492 23.379 1.00 61.56 86 ASP A CA 1
ATOM 700 C C . ASP A 1 86 ? -40.666 18.990 23.570 1.00 61.56 86 ASP A C 1
ATOM 702 O O . ASP A 1 86 ? -40.229 19.634 24.526 1.00 61.56 86 ASP A O 1
ATOM 706 N N . ILE A 1 87 ? -41.391 19.565 22.605 1.00 63.72 87 ILE A N 1
ATOM 707 C CA . ILE A 1 87 ? -41.949 20.917 22.672 1.00 63.72 87 ILE A CA 1
ATOM 708 C C . ILE A 1 87 ? -42.890 20.956 23.887 1.00 63.72 87 ILE A C 1
ATOM 710 O O . ILE A 1 87 ? -43.926 20.284 23.866 1.00 63.72 87 ILE A O 1
ATOM 714 N N . PRO A 1 88 ? -42.591 21.729 24.948 1.00 57.31 88 PRO A N 1
ATOM 715 C CA . PRO A 1 88 ? -43.532 21.872 26.044 1.00 57.31 88 PRO A CA 1
ATOM 716 C C . PRO A 1 88 ? -44.714 22.715 25.544 1.00 57.31 88 PRO A C 1
ATOM 718 O O . PRO A 1 88 ? -44.546 23.894 25.228 1.00 57.31 88 PRO A O 1
ATOM 721 N N . PHE A 1 89 ? -45.884 22.075 25.421 1.00 59.31 89 PHE A N 1
ATOM 722 C CA . PHE A 1 89 ? -47.179 22.721 25.167 1.00 59.31 89 PHE A CA 1
ATOM 723 C C . PHE A 1 89 ? -47.626 23.593 26.346 1.00 59.31 89 PHE A C 1
ATOM 725 O O . PHE A 1 89 ? -47.425 23.175 27.511 1.00 59.31 89 PHE A O 1
#

Sequence (89 aa):
MNCYHCQSNINEYDLFCHNCGRELINKCSNNNCDYGYISLKSTDKYCRLCGSETIFKEKGYIGVEEDNQEYENYLKLVENEMENDDIPF

Radius of gyration: 19.84 Å; chains: 1; bounding box: 58×38×41 Å

Foldseek 3Di:
DAAPQPRDDDDPPDQADPVPRHGRFKFAPDPPFDPRVDTDDLADQADPRPRGGIPCNVVVVYDPPVVVVVVVVVVVVVVVVVVPPPPPD

Secondary structure (DSSP, 8-state):
-B-TTT--B--TT-SB-TTT--BS-B-BS-TTSTTTTSPBPTT-SB-TTT-PBBHHHHTTSSSHHHHHHHHHHHHHHHHHHHT------